Protein AF-R0P902-F1 (afdb_monomer_lite)

Structure (mmCIF, N/CA/C/O backbone):
data_AF-R0P902-F1
#
_entry.id   AF-R0P902-F1
#
loop_
_atom_site.group_PDB
_atom_site.id
_atom_site.type_symbol
_atom_site.label_atom_id
_atom_site.label_alt_id
_atom_site.label_comp_id
_atom_site.label_asym_id
_atom_site.label_entity_id
_atom_site.label_seq_id
_atom_site.pdbx_PDB_ins_code
_atom_site.Cartn_x
_atom_site.Cartn_y
_atom_site.Cartn_z
_atom_site.occupancy
_atom_site.B_iso_or_equiv
_atom_site.auth_seq_id
_atom_site.auth_comp_id
_atom_site.auth_asym_id
_atom_site.auth_atom_id
_atom_site.pdbx_PDB_model_num
ATOM 1 N N . MET A 1 1 ? 2.905 6.698 2.364 1.00 93.00 1 MET A N 1
ATOM 2 C CA . MET A 1 1 ? 4.199 6.713 1.638 1.00 93.00 1 MET A CA 1
ATOM 3 C C . MET A 1 1 ? 4.410 5.519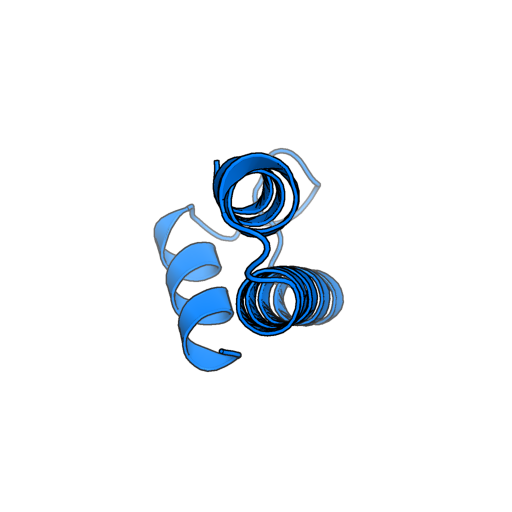 0.709 1.00 93.00 1 MET A C 1
ATOM 5 O O . MET A 1 1 ? 5.133 5.682 -0.261 1.00 93.00 1 MET A O 1
ATOM 9 N N . I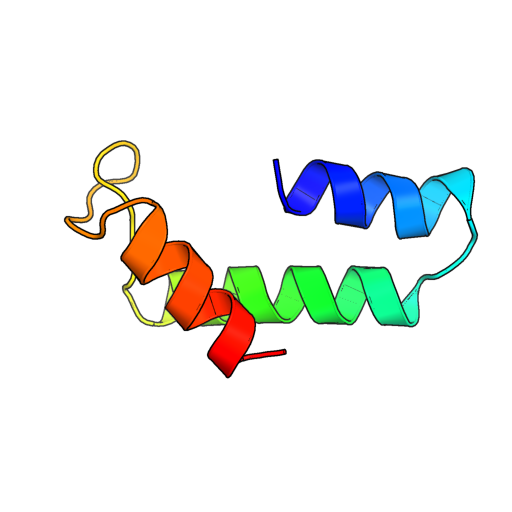LE A 1 2 ? 3.798 4.352 0.949 1.00 97.81 2 ILE A N 1
ATOM 10 C CA . ILE A 1 2 ? 4.033 3.133 0.146 1.00 97.81 2 ILE A CA 1
ATOM 11 C C . ILE A 1 2 ? 3.730 3.337 -1.351 1.00 97.81 2 ILE A C 1
ATOM 13 O O . ILE A 1 2 ? 4.596 3.088 -2.182 1.00 97.81 2 ILE A O 1
ATOM 17 N N . LEU A 1 3 ? 2.560 3.881 -1.704 1.00 98.38 3 LEU A N 1
ATOM 18 C CA . LEU A 1 3 ? 2.198 4.115 -3.112 1.00 98.38 3 LEU A CA 1
ATOM 19 C C . LEU A 1 3 ? 3.089 5.156 -3.811 1.00 98.38 3 LEU A C 1
ATOM 21 O O . LEU A 1 3 ? 3.298 5.075 -5.013 1.00 98.38 3 LEU A O 1
ATOM 25 N N . SER A 1 4 ? 3.689 6.093 -3.071 1.00 98.62 4 SER A N 1
ATOM 26 C CA . SER A 1 4 ? 4.689 7.010 -3.636 1.00 98.62 4 SER A CA 1
ATOM 27 C C . SER A 1 4 ? 5.950 6.270 -4.091 1.00 98.62 4 SER A C 1
ATOM 29 O O . SER A 1 4 ? 6.539 6.629 -5.105 1.00 98.62 4 SER A O 1
ATOM 31 N N . VAL A 1 5 ? 6.346 5.216 -3.371 1.00 98.44 5 VAL A N 1
ATOM 32 C CA . VAL A 1 5 ? 7.459 4.340 -3.766 1.00 98.44 5 VAL A CA 1
ATOM 33 C C . VAL A 1 5 ? 7.065 3.472 -4.963 1.00 98.44 5 VAL A C 1
ATOM 35 O O . VAL A 1 5 ? 7.879 3.311 -5.865 1.00 98.44 5 VAL A O 1
ATOM 38 N N . ALA A 1 6 ? 5.825 2.974 -5.027 1.00 98.62 6 ALA A N 1
ATOM 39 C CA . ALA A 1 6 ? 5.329 2.260 -6.209 1.00 98.62 6 ALA A CA 1
ATOM 40 C C . ALA A 1 6 ? 5.350 3.151 -7.469 1.00 98.62 6 ALA A C 1
ATOM 42 O O . ALA A 1 6 ? 5.885 2.739 -8.496 1.00 98.62 6 ALA A O 1
ATOM 43 N N . MET A 1 7 ? 4.886 4.406 -7.371 1.00 98.56 7 MET A N 1
ATOM 44 C CA . MET A 1 7 ? 5.007 5.390 -8.460 1.00 98.56 7 MET A CA 1
ATOM 45 C C . MET A 1 7 ? 6.470 5.621 -8.857 1.00 98.56 7 MET A C 1
ATOM 47 O O . MET A 1 7 ? 6.804 5.583 -10.034 1.00 98.56 7 MET A O 1
ATOM 51 N N . MET A 1 8 ? 7.378 5.780 -7.889 1.00 98.69 8 MET A N 1
ATOM 52 C CA . MET A 1 8 ? 8.811 5.921 -8.171 1.00 98.69 8 MET A CA 1
ATOM 53 C C . MET A 1 8 ? 9.375 4.706 -8.932 1.00 98.69 8 MET A C 1
ATOM 55 O O . MET A 1 8 ? 10.104 4.880 -9.908 1.00 98.69 8 MET A O 1
ATOM 59 N N . LEU A 1 9 ? 9.033 3.479 -8.522 1.00 98.75 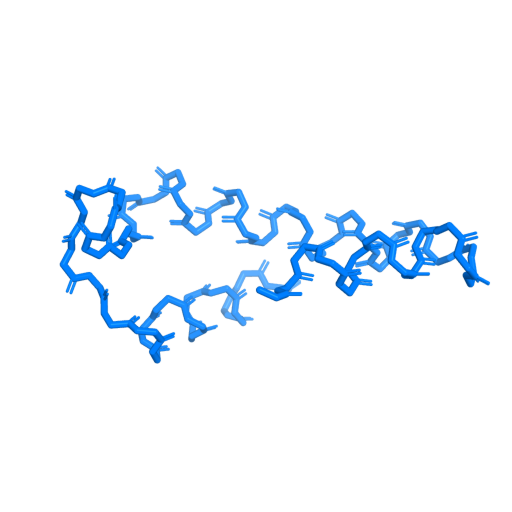9 LEU A N 1
ATOM 60 C CA . LEU A 1 9 ? 9.450 2.251 -9.210 1.00 98.75 9 LEU A CA 1
ATOM 61 C C . LEU A 1 9 ? 8.947 2.210 -10.656 1.00 98.75 9 LEU A C 1
ATOM 63 O O . LEU A 1 9 ? 9.723 1.890 -11.557 1.00 98.75 9 LEU A O 1
ATOM 67 N N . ARG A 1 10 ? 7.687 2.589 -10.878 1.00 98.56 10 ARG A N 1
ATOM 68 C CA . ARG A 1 10 ? 7.058 2.645 -12.201 1.00 98.56 10 ARG A CA 1
ATOM 69 C C . ARG A 1 10 ? 7.681 3.715 -13.096 1.00 98.56 10 ARG A C 1
ATOM 71 O O . ARG A 1 10 ? 8.177 3.401 -14.174 1.00 98.56 10 ARG A O 1
ATOM 78 N N . ASP A 1 11 ? 7.691 4.959 -12.628 1.00 98.38 11 ASP A N 1
ATOM 79 C CA . ASP A 1 11 ? 7.918 6.135 -13.471 1.00 98.38 11 ASP A CA 1
ATOM 80 C C . ASP A 1 11 ? 9.393 6.537 -13.553 1.00 98.38 11 ASP A C 1
ATOM 82 O O . ASP A 1 11 ? 9.826 7.105 -14.553 1.00 98.38 11 ASP A O 1
ATOM 86 N N . SER A 1 12 ? 10.182 6.254 -12.510 1.00 98.50 12 SER A N 1
ATOM 87 C CA . SER A 1 12 ? 11.609 6.620 -12.465 1.00 98.50 12 SER A CA 1
ATOM 88 C C . SER A 1 12 ? 12.537 5.454 -12.797 1.00 98.50 12 SER A C 1
ATOM 90 O O . SER A 1 12 ? 13.647 5.678 -13.276 1.00 98.50 12 SER A O 1
ATOM 92 N N . PHE A 1 13 ? 12.104 4.215 -12.544 1.00 98.50 13 PHE A N 1
ATOM 93 C CA . PHE A 1 13 ? 12.959 3.030 -12.669 1.00 98.50 13 PHE A CA 1
ATOM 94 C C . PHE A 1 13 ? 12.452 1.978 -13.664 1.00 98.50 13 PHE A C 1
ATOM 96 O O . PHE A 1 13 ? 13.149 0.988 -13.886 1.00 98.50 13 PHE A O 1
ATOM 103 N N . GLY A 1 14 ? 11.271 2.159 -14.269 1.00 98.38 14 GLY A N 1
ATOM 104 C CA . GLY A 1 14 ? 10.699 1.205 -15.229 1.00 98.38 14 GLY A CA 1
ATOM 105 C C . GLY A 1 14 ? 10.414 -0.182 -14.634 1.00 98.38 14 GLY A C 1
ATOM 106 O O . GLY A 1 14 ? 10.340 -1.172 -15.360 1.00 98.38 14 GLY A O 1
ATOM 107 N N . ARG A 1 15 ? 10.287 -0.285 -13.306 1.00 98.69 15 ARG A N 1
ATOM 108 C CA . ARG A 1 15 ? 10.033 -1.534 -12.572 1.00 98.69 15 ARG A CA 1
ATOM 109 C C . ARG A 1 15 ? 8.532 -1.736 -12.377 1.00 98.69 15 ARG A C 1
ATOM 111 O O . ARG A 1 15 ? 8.030 -1.697 -11.257 1.00 98.69 15 ARG A O 1
ATOM 118 N N . TYR A 1 16 ? 7.825 -1.934 -13.488 1.00 98.56 16 TYR A N 1
ATOM 119 C CA . TYR A 1 16 ? 6.364 -2.063 -13.514 1.00 98.56 16 TYR A CA 1
ATOM 120 C C . TYR A 1 16 ? 5.854 -3.230 -12.660 1.00 98.56 16 TYR A C 1
ATOM 122 O O . TYR A 1 16 ? 4.972 -3.021 -11.835 1.00 98.56 16 TYR A O 1
ATOM 130 N N . GLU A 1 17 ? 6.459 -4.416 -12.779 1.00 98.56 17 GLU A N 1
ATOM 131 C CA . GLU A 1 17 ? 6.048 -5.608 -12.016 1.00 98.56 17 GLU A CA 1
ATOM 132 C C . GLU A 1 17 ? 6.193 -5.414 -10.497 1.00 98.56 17 GLU A C 1
ATOM 134 O O . GLU A 1 17 ? 5.296 -5.764 -9.734 1.00 98.56 17 GLU A O 1
ATOM 139 N N . ASP A 1 18 ? 7.297 -4.806 -10.045 1.00 98.50 18 ASP A N 1
ATOM 140 C CA . ASP A 1 18 ? 7.506 -4.518 -8.619 1.00 98.50 18 ASP A CA 1
ATOM 141 C C . ASP A 1 18 ? 6.483 -3.491 -8.107 1.00 98.50 18 ASP A C 1
ATOM 143 O O . ASP A 1 18 ? 5.969 -3.624 -6.994 1.00 98.50 18 ASP A O 1
ATOM 147 N N . ALA A 1 19 ? 6.179 -2.466 -8.912 1.00 98.81 19 ALA A N 1
ATOM 148 C CA . ALA A 1 19 ? 5.194 -1.446 -8.569 1.00 98.81 19 ALA A CA 1
ATOM 149 C C . ALA A 1 19 ? 3.778 -2.037 -8.468 1.00 98.81 19 ALA A C 1
ATOM 151 O O . ALA A 1 19 ? 3.096 -1.807 -7.468 1.00 98.81 19 ALA A O 1
ATOM 152 N N . GLU A 1 20 ? 3.366 -2.842 -9.451 1.00 98.69 20 GLU A N 1
ATOM 153 C CA . GLU A 1 20 ? 2.068 -3.530 -9.459 1.00 98.69 20 GLU A CA 1
ATOM 154 C C . GLU A 1 20 ? 1.927 -4.490 -8.279 1.00 98.69 20 GLU A C 1
ATOM 156 O O . GLU A 1 20 ? 0.886 -4.524 -7.625 1.00 98.69 20 GLU A O 1
ATOM 161 N N . ARG A 1 21 ? 2.991 -5.226 -7.941 1.00 98.69 21 ARG A N 1
ATOM 162 C CA . ARG A 1 21 ? 2.990 -6.134 -6.791 1.00 98.69 21 ARG A CA 1
ATOM 163 C C . ARG A 1 21 ? 2.763 -5.390 -5.472 1.00 98.69 21 ARG A C 1
ATOM 165 O O . ARG A 1 21 ? 1.988 -5.849 -4.635 1.00 98.69 21 ARG A O 1
ATOM 172 N N . ILE A 1 22 ? 3.387 -4.221 -5.296 1.00 98.69 22 ILE A N 1
ATOM 173 C CA . ILE A 1 22 ? 3.160 -3.361 -4.124 1.00 98.69 22 ILE A CA 1
ATOM 174 C C . ILE A 1 22 ? 1.726 -2.826 -4.104 1.00 98.69 22 ILE A C 1
ATOM 176 O O . ILE A 1 22 ? 1.073 -2.871 -3.062 1.00 98.69 22 ILE A O 1
ATOM 180 N N . GLU A 1 23 ? 1.228 -2.320 -5.230 1.00 98.75 23 GLU A N 1
ATOM 181 C CA . GLU A 1 23 ? -0.133 -1.783 -5.334 1.00 98.75 23 GLU A CA 1
ATOM 182 C C . GLU A 1 23 ? -1.187 -2.838 -5.009 1.00 98.75 23 GLU A C 1
ATOM 184 O O . GLU A 1 23 ? -2.059 -2.589 -4.177 1.00 98.75 23 GLU A O 1
ATOM 189 N N . HIS A 1 24 ? -1.043 -4.040 -5.568 1.00 98.81 24 HIS A N 1
ATOM 190 C CA . HIS A 1 24 ? -1.940 -5.158 -5.308 1.00 98.81 24 HIS A CA 1
ATOM 191 C C . HIS A 1 24 ? -1.917 -5.584 -3.832 1.00 98.81 24 HIS A C 1
ATOM 193 O O . HIS A 1 24 ? -2.965 -5.865 -3.244 1.00 98.81 24 HIS A O 1
ATOM 199 N N . ALA A 1 25 ? -0.743 -5.601 -3.190 1.00 98.75 25 ALA A N 1
ATOM 200 C CA . ALA A 1 25 ? -0.632 -5.916 -1.765 1.00 98.75 25 ALA A CA 1
ATOM 201 C C . ALA A 1 25 ? -1.335 -4.867 -0.882 1.00 98.75 25 ALA A C 1
ATOM 203 O O . ALA A 1 25 ? -1.999 -5.223 0.100 1.00 98.75 25 ALA A O 1
ATOM 204 N N . VAL A 1 26 ? -1.238 -3.580 -1.240 1.00 98.56 26 VAL A N 1
ATOM 205 C CA . VAL A 1 26 ? -1.975 -2.500 -0.563 1.00 98.56 26 VAL A CA 1
ATOM 206 C C . VAL A 1 26 ? -3.477 -2.662 -0.773 1.00 98.56 26 VAL A C 1
ATOM 208 O O . VAL A 1 26 ? -4.217 -2.697 0.209 1.00 98.56 26 VAL A O 1
ATOM 211 N N . GLU A 1 27 ? -3.926 -2.818 -2.018 1.00 98.50 27 GLU A N 1
ATOM 212 C CA . GLU A 1 27 ? -5.343 -2.979 -2.357 1.00 98.50 27 GLU A CA 1
ATOM 213 C C . GLU A 1 27 ? -5.958 -4.178 -1.631 1.00 98.50 27 GLU A C 1
ATOM 215 O O . GLU A 1 27 ? -6.975 -4.039 -0.954 1.00 98.50 27 GLU A O 1
ATOM 220 N N . THR A 1 28 ? -5.286 -5.330 -1.658 1.00 98.56 28 THR A N 1
ATOM 221 C CA . THR A 1 28 ? -5.746 -6.552 -0.983 1.00 98.56 28 THR A CA 1
ATOM 222 C C . THR A 1 28 ? -5.814 -6.375 0.539 1.00 98.56 28 THR A C 1
ATOM 224 O O . THR A 1 28 ? -6.713 -6.910 1.193 1.00 98.56 28 THR A O 1
ATOM 227 N N . SER A 1 29 ? -4.883 -5.621 1.135 1.00 98.44 29 SER A N 1
ATOM 228 C CA . SER A 1 29 ? -4.902 -5.335 2.578 1.00 98.44 29 SER A CA 1
ATOM 229 C C . SER A 1 29 ? -6.118 -4.496 2.960 1.00 98.44 29 SER A C 1
ATOM 231 O O . SER A 1 29 ? -6.867 -4.872 3.866 1.00 98.44 29 SER A O 1
ATOM 233 N N . LEU A 1 30 ? -6.359 -3.410 2.223 1.00 98.06 30 LEU A N 1
ATOM 234 C CA . LEU A 1 30 ? -7.485 -2.510 2.461 1.00 98.06 30 LEU A CA 1
ATOM 235 C C . LEU A 1 30 ? -8.828 -3.202 2.181 1.00 98.06 30 LEU A C 1
ATOM 237 O O . LEU A 1 30 ? -9.740 -3.120 3.002 1.00 98.06 30 LEU A O 1
ATOM 241 N N . ALA A 1 31 ? -8.930 -3.958 1.083 1.00 98.12 31 ALA A N 1
ATOM 242 C CA . ALA A 1 31 ? -10.120 -4.731 0.719 1.00 98.12 31 ALA A CA 1
ATOM 243 C C . ALA A 1 31 ? -10.470 -5.811 1.757 1.00 98.12 31 ALA A C 1
ATOM 245 O O . ALA A 1 31 ? -11.636 -6.166 1.914 1.00 98.12 31 ALA A O 1
ATOM 246 N N . SER A 1 32 ? -9.482 -6.296 2.519 1.00 97.62 32 SER A N 1
ATOM 247 C CA . SER A 1 32 ? -9.707 -7.217 3.641 1.00 97.62 32 SER A CA 1
ATOM 248 C C . SER A 1 32 ? -10.184 -6.540 4.936 1.00 97.62 32 SER A C 1
ATOM 250 O O . SER A 1 32 ? -10.287 -7.196 5.970 1.00 97.62 32 SER A O 1
ATOM 252 N N . GLY A 1 33 ? -10.481 -5.235 4.900 1.00 97.69 33 GLY A N 1
ATOM 253 C CA . GLY A 1 33 ? -10.995 -4.471 6.040 1.00 97.69 33 GLY A CA 1
ATOM 254 C C . GLY A 1 33 ? -9.920 -3.985 7.015 1.00 97.69 33 GLY A C 1
ATOM 255 O O . GLY A 1 33 ? -10.248 -3.416 8.056 1.00 97.69 33 GLY A O 1
ATOM 256 N N . ILE A 1 34 ? -8.635 -4.172 6.691 1.00 98.31 34 ILE A N 1
ATOM 257 C CA . ILE A 1 34 ? -7.515 -3.675 7.499 1.00 98.31 34 ILE A CA 1
ATOM 258 C C . ILE A 1 34 ? -7.295 -2.211 7.130 1.00 98.31 34 ILE A C 1
ATOM 260 O O . ILE A 1 34 ? -6.516 -1.875 6.243 1.00 98.31 34 ILE A O 1
ATOM 264 N N . LEU A 1 35 ? -8.045 -1.341 7.795 1.00 98.31 35 LEU A N 1
ATOM 265 C CA . LEU A 1 35 ? -8.084 0.093 7.531 1.00 98.31 35 LEU A CA 1
ATOM 266 C C . LEU A 1 35 ? -7.493 0.864 8.717 1.00 98.31 35 LEU A C 1
ATOM 268 O O . LEU A 1 35 ? -7.711 0.497 9.876 1.00 98.31 35 LEU A O 1
ATOM 272 N N . THR A 1 36 ? -6.768 1.947 8.445 1.00 98.19 36 THR A N 1
ATOM 273 C CA . THR A 1 36 ? -6.309 2.883 9.481 1.00 98.19 36 THR A CA 1
ATOM 274 C C . THR A 1 36 ? -7.425 3.843 9.894 1.00 98.19 36 THR A C 1
ATOM 276 O O . THR A 1 36 ? -8.455 3.975 9.228 1.00 98.19 36 THR A O 1
ATOM 279 N N . ARG A 1 37 ? -7.239 4.519 11.033 1.00 98.12 37 ARG A N 1
ATOM 280 C CA . ARG A 1 37 ? -8.266 5.375 11.653 1.00 98.12 37 ARG A CA 1
ATOM 281 C C . ARG A 1 37 ? -8.757 6.522 10.769 1.00 98.12 37 ARG A C 1
ATOM 283 O O . ARG A 1 37 ? -9.927 6.878 10.829 1.00 98.12 37 ARG A O 1
ATOM 290 N N . ASP A 1 38 ? -7.878 7.104 9.966 1.00 97.94 38 ASP A N 1
ATOM 291 C CA . ASP A 1 38 ? -8.179 8.212 9.056 1.00 97.94 38 ASP A CA 1
ATOM 292 C C . ASP A 1 38 ? -9.137 7.832 7.916 1.00 97.94 38 ASP A C 1
ATOM 294 O O . ASP A 1 38 ? -9.816 8.702 7.379 1.00 97.94 38 ASP A O 1
ATOM 298 N N . ILE A 1 39 ? -9.254 6.539 7.606 1.00 96.62 39 ILE A N 1
ATOM 299 C CA . ILE A 1 39 ? -10.144 5.998 6.569 1.00 96.62 39 ILE A CA 1
ATOM 300 C C . ILE A 1 39 ? -11.210 5.052 7.146 1.00 96.62 39 ILE A C 1
ATOM 302 O O . ILE A 1 39 ? -11.756 4.209 6.439 1.00 96.62 39 ILE A O 1
ATOM 306 N N . GLY A 1 40 ? -11.527 5.198 8.437 1.00 96.50 40 GLY A N 1
ATOM 307 C CA . GLY A 1 40 ? -12.659 4.515 9.074 1.00 96.50 40 GLY A CA 1
ATOM 308 C C . GLY A 1 40 ? -12.356 3.150 9.695 1.00 96.50 40 GLY A C 1
ATOM 309 O O . GLY A 1 40 ? -13.289 2.442 10.067 1.00 96.50 40 GLY A O 1
ATOM 310 N N . GLY A 1 41 ? -11.085 2.771 9.838 1.00 97.69 41 GLY A N 1
ATOM 311 C CA . GLY A 1 41 ? -10.692 1.554 10.544 1.00 97.69 41 GLY A CA 1
ATOM 312 C C . GLY A 1 41 ? -10.102 1.786 11.932 1.00 97.69 41 GLY A C 1
ATOM 313 O O . GLY A 1 41 ? -10.223 2.855 12.526 1.00 97.69 41 GLY A O 1
ATOM 314 N N . GLN A 1 42 ? -9.453 0.751 12.460 1.00 98.25 42 GLN A N 1
ATOM 315 C CA . GLN A 1 42 ? -8.801 0.776 13.776 1.00 98.25 42 GLN A CA 1
ATOM 316 C C . GLN A 1 42 ? -7.353 0.280 13.735 1.00 98.25 42 GLN A C 1
ATOM 318 O O . GLN A 1 42 ? -6.674 0.336 14.757 1.00 98.25 42 GLN A O 1
ATOM 323 N N . ALA A 1 43 ? -6.867 -0.167 12.572 1.00 98.50 43 ALA A N 1
ATOM 324 C CA . ALA A 1 43 ? -5.504 -0.648 12.441 1.00 98.50 43 ALA A CA 1
ATOM 325 C C . ALA A 1 43 ? -4.513 0.494 12.695 1.00 98.50 43 ALA A C 1
ATOM 327 O O . ALA A 1 43 ? -4.666 1.625 12.219 1.00 98.50 43 ALA A O 1
ATOM 328 N N . SER A 1 44 ? -3.467 0.183 13.443 1.00 98.50 44 SER A N 1
ATOM 329 C CA . SER A 1 44 ? -2.279 1.011 13.558 1.00 98.50 44 SER A CA 1
ATOM 330 C C . SER A 1 44 ? -1.469 0.981 12.260 1.00 98.50 44 SER A C 1
ATOM 332 O O . SER A 1 44 ? -1.594 0.080 11.427 1.00 98.50 44 SER A O 1
ATOM 334 N N . THR A 1 45 ? -0.554 1.941 12.113 1.00 98.00 45 THR A N 1
ATOM 335 C CA . THR A 1 45 ? 0.419 1.950 11.010 1.00 98.00 45 THR A CA 1
ATOM 336 C C . THR A 1 45 ? 1.199 0.638 10.932 1.00 98.00 45 THR A C 1
ATOM 338 O O . THR A 1 45 ? 1.468 0.149 9.836 1.00 98.00 45 THR A O 1
ATOM 341 N N . LYS A 1 46 ? 1.556 0.057 12.085 1.00 98.44 46 LYS A N 1
ATOM 342 C CA . LYS A 1 46 ? 2.311 -1.196 12.154 1.00 98.44 46 LYS A CA 1
ATOM 343 C C . LYS A 1 46 ? 1.478 -2.375 11.653 1.00 98.44 46 LYS A C 1
ATOM 345 O O . LYS A 1 46 ? 1.949 -3.092 10.781 1.00 98.44 46 LYS A O 1
ATOM 350 N N . GLU A 1 47 ? 0.245 -2.521 12.133 1.00 98.56 47 GLU A N 1
ATOM 351 C CA . GLU A 1 47 ? -0.651 -3.611 11.717 1.00 98.56 47 GLU A CA 1
ATOM 352 C C . GLU A 1 47 ? -0.965 -3.551 10.219 1.00 98.56 47 GLU A C 1
ATOM 354 O O . GLU A 1 47 ? -0.894 -4.571 9.538 1.00 98.56 47 GLU A O 1
ATOM 359 N N . LEU A 1 48 ? -1.240 -2.357 9.674 1.00 98.50 48 LEU A N 1
ATOM 360 C CA . LEU A 1 48 ? -1.432 -2.206 8.229 1.00 98.50 48 LEU A CA 1
ATOM 361 C C . LEU A 1 48 ? -0.152 -2.560 7.455 1.00 98.50 48 LEU A C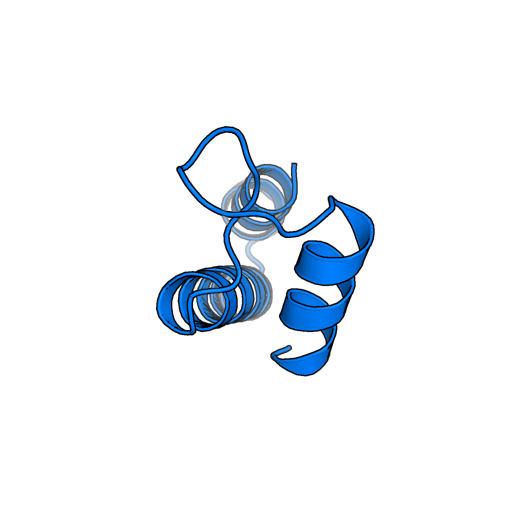 1
ATOM 363 O O . LEU A 1 48 ? -0.218 -3.238 6.434 1.00 98.50 48 LEU A O 1
ATOM 367 N N . THR A 1 49 ? 1.020 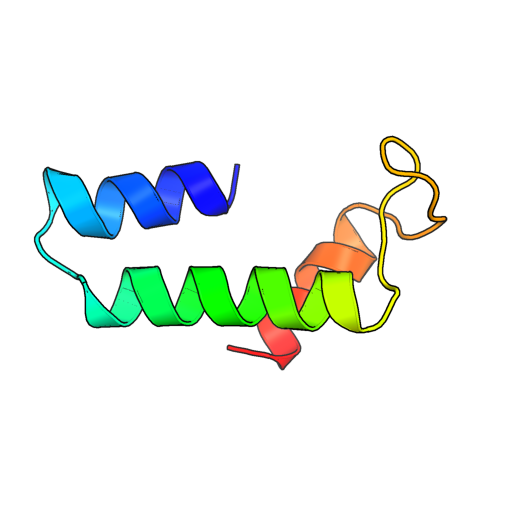-2.143 7.938 1.00 98.44 49 THR A N 1
ATOM 368 C CA . THR A 1 49 ? 2.299 -2.459 7.278 1.00 98.44 49 THR A CA 1
ATOM 369 C C . THR A 1 49 ? 2.573 -3.964 7.269 1.00 98.44 49 THR A C 1
ATOM 371 O O . THR A 1 49 ? 2.942 -4.509 6.232 1.00 98.44 49 THR A O 1
ATOM 374 N N . GLU A 1 50 ? 2.356 -4.654 8.389 1.00 98.69 50 GLU A N 1
ATOM 375 C CA . GLU A 1 50 ? 2.501 -6.113 8.483 1.00 98.69 50 GLU A CA 1
ATOM 376 C C . GLU A 1 50 ? 1.508 -6.837 7.564 1.00 98.69 50 GLU A C 1
ATOM 378 O O . GLU A 1 50 ? 1.883 -7.790 6.879 1.00 98.69 50 GLU A O 1
ATOM 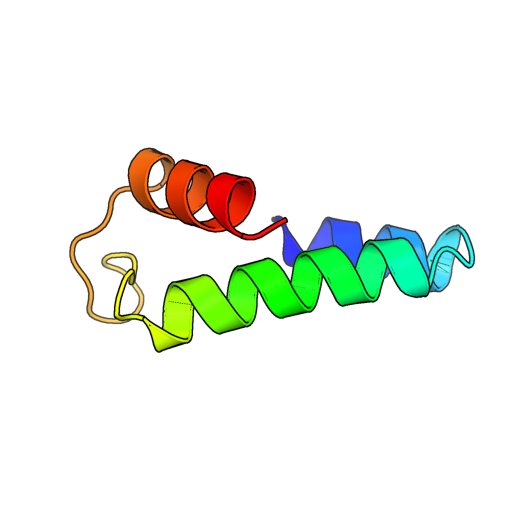383 N N . ALA A 1 51 ? 0.268 -6.347 7.477 1.00 98.56 51 ALA A N 1
ATOM 384 C CA . ALA A 1 51 ? -0.738 -6.890 6.572 1.00 98.56 51 ALA A CA 1
ATOM 385 C C . ALA A 1 51 ? -0.343 -6.765 5.093 1.00 98.56 51 ALA A C 1
ATOM 387 O O . ALA A 1 51 ? -0.560 -7.715 4.335 1.00 98.56 51 ALA A O 1
ATOM 388 N N . ILE A 1 52 ? 0.252 -5.631 4.707 1.00 98.62 52 ILE A N 1
ATOM 389 C CA . ILE A 1 52 ? 0.770 -5.395 3.354 1.00 98.62 52 ILE A CA 1
ATOM 390 C C . ILE A 1 52 ? 1.942 -6.334 3.068 1.00 98.62 52 ILE A C 1
ATOM 392 O O . ILE A 1 52 ? 1.941 -6.997 2.038 1.00 98.62 52 ILE A O 1
ATOM 396 N N . ILE A 1 53 ? 2.905 -6.454 3.990 1.00 98.50 53 ILE A N 1
ATOM 397 C CA . ILE A 1 53 ? 4.063 -7.349 3.827 1.00 98.50 53 ILE A CA 1
ATOM 398 C C . ILE A 1 53 ? 3.623 -8.808 3.665 1.00 98.50 53 ILE A C 1
ATOM 400 O O . ILE A 1 53 ? 4.167 -9.517 2.827 1.00 98.50 53 ILE A O 1
ATOM 404 N N . ALA A 1 54 ? 2.613 -9.253 4.416 1.00 98.50 54 ALA A N 1
ATOM 405 C CA . ALA A 1 54 ? 2.078 -10.611 4.312 1.00 98.50 54 ALA A CA 1
ATOM 406 C C . ALA A 1 54 ? 1.379 -10.916 2.968 1.00 98.50 54 ALA A C 1
ATOM 408 O O . ALA A 1 54 ? 1.060 -12.073 2.704 1.00 98.50 54 ALA A O 1
ATOM 409 N N . ARG A 1 55 ? 1.105 -9.894 2.146 1.00 97.81 55 ARG A N 1
ATOM 410 C CA . ARG A 1 55 ? 0.415 -9.991 0.846 1.00 97.81 55 ARG A CA 1
ATOM 411 C C . ARG A 1 55 ? 1.311 -9.622 -0.345 1.00 97.81 55 ARG A C 1
ATOM 413 O O . ARG A 1 55 ? 0.798 -9.536 -1.459 1.00 97.81 55 ARG A O 1
ATOM 420 N N . LEU A 1 56 ? 2.607 -9.391 -0.115 1.00 94.00 56 LEU A N 1
ATOM 421 C CA . LEU A 1 56 ? 3.619 -9.211 -1.162 1.00 94.00 56 LEU A CA 1
ATOM 422 C C . LEU A 1 56 ? 4.063 -10.559 -1.719 1.00 94.00 56 LEU A C 1
ATOM 424 O O . LEU A 1 56 ? 4.116 -10.682 -2.959 1.00 94.00 56 LEU A O 1
#

Secondary structure (DSSP, 8-state):
-HHHHHHHHHHHH--HHHHHHHHHHHHHHHHTT--BGGGT--B-HHHHHHHHHTT-

Sequence (56 aa):
MILSVAMMLRDSFGRYEDAERIEHAVETSLASGILTRDIGGQASTKELTEAIIARL

Organism: NCBI:txid1239793

Foldseek 3Di:
DQLVVLCCCVPVVVNPVVSVQLVVLLVVLVVVVQDPVVVPHPHDPVRSVVSSVVSD

pLDDT: mean 98.17, std 1.01, range [93.0, 98.81]

Radius of gyration: 11.75 Å; chains: 1; bounding box: 26×19×29 Å

InterPro domains:
  IPR004429 Isopropylmalate dehydrogenase [PTHR42979] (1-55)
  IPR024084 Isopropylmalate dehydrogenase-like domain [PF00180] (1-52)

=== Feature glossary ===
Key to the feature types in this record:

— What the protein is —

Primary structure: the covalent order of the twenty standard amino acids along the backbone. Two proteins with the same sequence will (almost always) fold to the same structure; two with 30% identity often share a fold but not the details.

Database cross-references. InterPro integrates a dozen domain/family signature databases into unified entries with residue-range hits. GO terms attach function/process/location labels with evidence codes. CATH codes position the fold in a four-level structural taxonomy. Organism is the NCBI-taxonomy species name.

— Where its atoms are —

The mmCIF block holds the 3D Cartesian coordinates of each backbone atom (N, Cα, C, O) in ångströms. mmCIF is the PDB's canonical archive format — a tagged-loop text representation of the atomic model.

Six rendered views show the 3D structure from the faces of a cube — i.e. along ±x, ±y, ±z. Rendering representation is drawn randomly per protein from cartoon (secondary-structure ribbons), sticks (backbone bonds), or molecular surface; coloring is either N→C rainbow (blue at the N-terminus through red at the C-terminus) or one color per chain.

— Local backbone conformation —

DSSP 8-state secondary structure assigns each residue one of H (α-helix), G (3₁₀-helix), I (π-helix), E (extended β-strand), B (isolated β-bridge), T (hydrogen-bonded turn), S (bend), or '-' (coil). The assignment is computed from backbone hydrogen-bond geometry via the Kabsch–Sander algorithm.

P-SEA three-state annotation labels each residue as helix, strand, or coil based purely on the geometry of the Cα trace. It serves as a fallback when the full backbone (and thus DSSP) is unavailable.

The φ/ψ torsion pair specifies the backbone conformation at each residue. φ rotates about the N–Cα bond, ψ about the Cα–C bond. Steric clashes forbid most of the (φ, ψ) plane — the allowed regions (α-helix basin, β-sheet basin, left-handed helix) are the Ramachandran-allowed regions.

— Global shape and packing —

The geometric summary reports three shape descriptors. Rg (radius of gyration) measures how spread out the Cα atoms are about their centre of mass; compact globular proteins have small Rg, elongated or unfolded ones large. Cα contacts (<8 Å, |i−j|>4) count long-range residue pairs in spatial proximity — high for tightly packed folds, near zero for rods or random coil. The bounding-box extents give the protein's footprint along x, y, z in Å.

Accessible surface area quantifies burial. A residue with SASA near zero is packed into the hydrophobic core; one with SASA >100 Å² sits on the surface. Computed here via the Shrake–Rupley numerical algorithm with a 1.4 Å probe.

Plot images: a contact map (which residues are close in 3D, as an N×N binary image), a Ramachandran scatter (backbone torsion angles, revealing secondary-structure composition at a glance), and — for AlphaFold structures — a PAE heatmap (pairwise prediction confidence).

— Structural neighborhood —

The Foldseek 3Di string encodes local tertiary geometry as a 20-letter alphabet — one character per residue — derived from the relative positions of nearby Cα atoms. Unlike the amino-acid sequence, 3Di is a direct function of the 3D structure, so two proteins with the same fold have similar 3Di strings even at low sequence identity.

Nearest PDB neighbors are the top structural matches found by Foldseek when searching this structure against the entire Protein Data Bank. Each hit reports a TM-score (0 to 1; >0.5 almost always implies the same fold) and an E-value. These are *structural* homologs — they may share no detectable sequence similarity.

— Confidence and disorder —

For AlphaFold models, the B-factor field carries pLDDT — the model's own estimate of local accuracy on a 0–100 scale. Regions with pLDDT<50 should be treated as essentially unmodeled; they often correspond to intrinsically disordered segments.

B-factor (Debye–Waller factor) reflects atomic displacement in the crystal lattice. It is an experimental observable (units Å²), not a prediction; low values mean the atom is pinned down, high values mean it moves or is heterogeneous across the crystal.

Predicted aligned error is AlphaFold's pairwise confidence. Unlike pLDDT (per-residue), PAE is per-residue-pair and captures whether two parts of the structure are correctly placed relative to each other. Units are ångströms of expected positional error.